Protein AF-A0AAW5N1E3-F1 (afdb_monomer_lite)

Foldseek 3Di:
DAAEDAQFDDDPPDDRVCGNVVSCVPPVVVVCVVVVQHAYEHEADQDPNVVVVQVPDDPSYYYDHDPCSVPDDCVVPDPPD

Secondary structure (DSSP, 8-state):
-PEEEE-----TTS-GGGHHHHHIIIIIHHHHHHSTT--EEEES--SHHHHHHHHTS-TTEEE---HHHHH--GGGTSTT-

InterPro domains:
  IPR004721 Dihydroorotase homodimeric type [PTHR43137] (1-81)
  IPR032466 Metal-dependent hydrolase [SSF51556] (1-81)

Radius of gyration: 13.59 Å; chains: 1; bounding box: 30×26×37 Å

Structure (mmCIF, N/CA/C/O backbone):
data_AF-A0AAW5N1E3-F1
#
_entry.id   AF-A0AAW5N1E3-F1
#
loop_
_atom_site.group_PDB
_atom_site.id
_atom_site.type_symbol
_atom_site.label_atom_id
_atom_site.label_alt_id
_atom_site.label_comp_id
_atom_site.label_asym_id
_atom_site.label_entity_id
_atom_site.label_seq_id
_atom_site.pdbx_PDB_ins_code
_atom_site.Cartn_x
_atom_site.Cartn_y
_atom_site.Cartn_z
_atom_site.occupancy
_atom_site.B_iso_or_equiv
_atom_site.auth_seq_id
_atom_site.auth_comp_id
_atom_site.auth_asym_id
_atom_site.auth_atom_id
_atom_site.pdbx_PDB_model_num
ATOM 1 N N . MET A 1 1 ? -19.051 8.034 8.095 1.00 91.62 1 MET A N 1
ATOM 2 C CA . MET A 1 1 ? -18.770 8.006 6.645 1.00 91.62 1 MET A CA 1
ATOM 3 C C . MET A 1 1 ? -17.331 7.534 6.458 1.00 91.62 1 MET A C 1
ATOM 5 O O . MET A 1 1 ? -16.495 8.076 7.171 1.00 91.62 1 MET A O 1
ATOM 9 N N . PRO A 1 2 ? -17.045 6.491 5.658 1.00 96.75 2 PRO A N 1
ATOM 10 C CA . PRO A 1 2 ? -15.670 6.097 5.337 1.00 96.75 2 PRO A CA 1
ATOM 11 C C . PRO A 1 2 ? -15.055 7.023 4.276 1.00 96.75 2 PRO A C 1
ATOM 13 O O . PRO A 1 2 ? -15.790 7.625 3.494 1.00 96.75 2 PRO A O 1
ATOM 16 N N . VAL A 1 3 ? -13.725 7.114 4.246 1.00 98.38 3 VAL A N 1
ATOM 17 C CA . VAL A 1 3 ? -12.959 7.762 3.170 1.00 98.38 3 VAL A CA 1
ATOM 18 C C . VAL A 1 3 ? -12.347 6.678 2.290 1.00 98.38 3 VAL A C 1
ATOM 20 O O . VAL A 1 3 ? -11.698 5.770 2.804 1.00 98.38 3 VAL A O 1
ATOM 23 N N . LEU A 1 4 ? -12.570 6.775 0.981 1.00 98.56 4 LEU A N 1
ATOM 24 C CA . LEU A 1 4 ? -11.998 5.871 -0.017 1.00 98.56 4 LEU A CA 1
ATOM 25 C C . LEU A 1 4 ? -10.789 6.562 -0.639 1.00 98.56 4 LEU A C 1
ATOM 27 O O . LEU A 1 4 ? -10.896 7.724 -1.043 1.00 98.56 4 LEU A O 1
ATOM 31 N N . VAL A 1 5 ? -9.645 5.888 -0.663 1.00 98.44 5 VAL A N 1
ATOM 32 C CA . VAL A 1 5 ? -8.367 6.514 -1.005 1.00 98.44 5 VAL A CA 1
ATOM 33 C C . VAL A 1 5 ? -7.701 5.751 -2.134 1.00 98.44 5 VAL A C 1
ATOM 35 O O . VAL A 1 5 ? -7.409 4.568 -1.994 1.00 98.44 5 VAL A O 1
ATOM 38 N N . HIS A 1 6 ? -7.415 6.460 -3.226 1.00 98.56 6 HIS A N 1
ATOM 39 C CA . HIS A 1 6 ? -6.435 6.034 -4.221 1.00 98.56 6 HIS A CA 1
ATOM 40 C C . HIS A 1 6 ? -5.043 6.308 -3.645 1.00 98.56 6 HIS A C 1
ATOM 42 O O . HIS A 1 6 ? -4.657 7.465 -3.474 1.00 98.56 6 HIS A O 1
ATOM 48 N N . VAL A 1 7 ? -4.322 5.252 -3.279 1.00 96.25 7 VAL A N 1
ATOM 49 C CA . VAL A 1 7 ? -3.116 5.319 -2.438 1.00 96.25 7 VAL A CA 1
ATOM 50 C C . VAL A 1 7 ? -1.872 5.563 -3.295 1.00 96.25 7 VAL A C 1
ATOM 52 O O . VAL A 1 7 ? -1.059 4.671 -3.468 1.00 96.25 7 VAL A O 1
ATOM 55 N N . GLU A 1 8 ? -1.712 6.762 -3.857 1.00 97.69 8 GLU A N 1
ATOM 56 C CA . GLU A 1 8 ? -0.502 7.129 -4.609 1.00 97.69 8 GLU A CA 1
ATOM 57 C C . GLU A 1 8 ? -0.151 8.606 -4.426 1.00 97.69 8 GLU A C 1
ATOM 59 O O . GLU A 1 8 ? -1.006 9.491 -4.507 1.00 97.69 8 GLU A O 1
ATOM 64 N N . VAL A 1 9 ? 1.134 8.894 -4.225 1.00 97.94 9 VAL A N 1
ATOM 65 C CA . VAL A 1 9 ? 1.662 10.251 -4.420 1.00 97.94 9 VAL A CA 1
ATOM 66 C C . VAL A 1 9 ? 1.905 10.513 -5.905 1.00 97.94 9 VAL A C 1
ATOM 68 O O . VAL A 1 9 ? 2.119 9.591 -6.684 1.00 97.94 9 VAL A O 1
ATOM 71 N N . THR A 1 10 ? 1.918 11.780 -6.316 1.00 97.75 10 THR A N 1
ATOM 72 C CA . THR A 1 10 ? 2.026 12.149 -7.739 1.00 97.75 10 THR A CA 1
ATOM 73 C C . THR A 1 10 ? 3.247 13.006 -8.062 1.00 97.75 10 THR A C 1
ATOM 75 O O . THR A 1 10 ? 3.265 13.659 -9.107 1.00 97.75 10 THR A O 1
ATOM 78 N N . HIS A 1 11 ? 4.253 13.057 -7.182 1.00 97.38 11 HIS A N 1
ATOM 79 C CA . HIS A 1 11 ? 5.463 13.830 -7.465 1.00 97.38 11 HIS A CA 1
ATOM 80 C C . HIS A 1 11 ? 6.205 13.240 -8.675 1.00 97.38 11 HIS A C 1
ATOM 82 O O . HIS A 1 11 ? 6.269 12.022 -8.859 1.00 97.38 11 HIS A O 1
ATOM 88 N N . ALA A 1 12 ? 6.710 14.119 -9.540 1.00 97.12 12 ALA A N 1
ATOM 89 C CA . A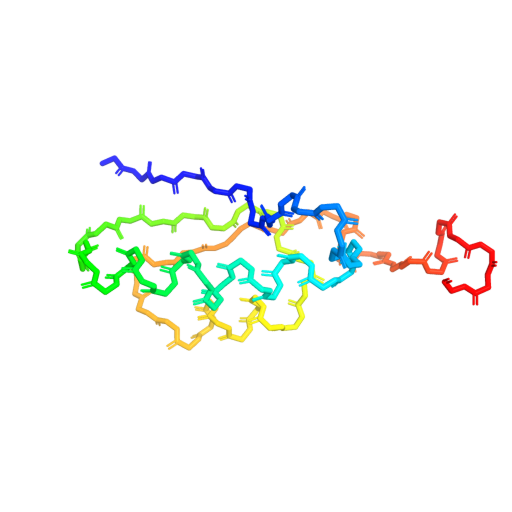LA A 1 12 ? 7.285 13.735 -10.830 1.00 97.12 12 ALA A CA 1
ATOM 90 C C . ALA A 1 12 ? 8.653 13.043 -10.707 1.00 97.12 12 ALA A C 1
ATOM 92 O O . ALA A 1 12 ? 9.065 12.342 -11.623 1.00 97.12 12 ALA A O 1
ATOM 93 N N . ASP A 1 13 ? 9.341 13.252 -9.589 1.00 97.38 13 ASP A N 1
ATOM 94 C CA . ASP A 1 13 ? 10.644 12.689 -9.236 1.00 97.38 13 ASP A CA 1
ATOM 95 C C . ASP A 1 13 ? 10.559 11.303 -8.576 1.00 97.38 13 ASP A C 1
ATOM 97 O O . ASP A 1 13 ? 11.592 10.679 -8.345 1.00 97.38 13 ASP A O 1
ATOM 101 N N . ILE A 1 14 ? 9.349 10.805 -8.305 1.00 97.31 14 ILE A N 1
ATOM 102 C CA . ILE A 1 14 ? 9.117 9.491 -7.698 1.00 97.31 14 ILE A CA 1
ATOM 103 C C . ILE A 1 14 ? 8.740 8.483 -8.783 1.00 97.31 14 ILE A C 1
ATOM 105 O O . ILE A 1 14 ? 7.770 8.695 -9.530 1.00 97.31 14 ILE A O 1
ATOM 109 N N . ASP A 1 15 ? 9.482 7.372 -8.821 1.00 97.00 15 ASP A N 1
ATOM 110 C CA . ASP A 1 15 ? 9.192 6.229 -9.685 1.00 97.00 15 ASP A CA 1
ATOM 111 C C . ASP A 1 15 ? 7.772 5.709 -9.436 1.00 97.00 15 ASP A C 1
ATOM 113 O O . ASP A 1 15 ? 7.307 5.642 -8.299 1.00 97.00 15 ASP A O 1
ATOM 117 N N . ILE A 1 16 ? 7.058 5.356 -10.505 1.00 95.94 16 ILE A N 1
ATOM 118 C CA . ILE A 1 16 ? 5.654 4.950 -10.409 1.00 95.94 16 ILE A CA 1
ATOM 119 C C . ILE A 1 16 ? 5.447 3.744 -9.483 1.00 95.94 16 ILE A C 1
ATOM 121 O O . ILE A 1 16 ? 4.437 3.693 -8.789 1.00 95.94 16 ILE A O 1
ATOM 125 N N . PHE A 1 17 ? 6.412 2.823 -9.418 1.00 96.44 17 PHE A N 1
ATOM 126 C CA . PHE A 1 17 ? 6.329 1.617 -8.597 1.00 96.44 17 PHE A CA 1
ATOM 127 C C . PHE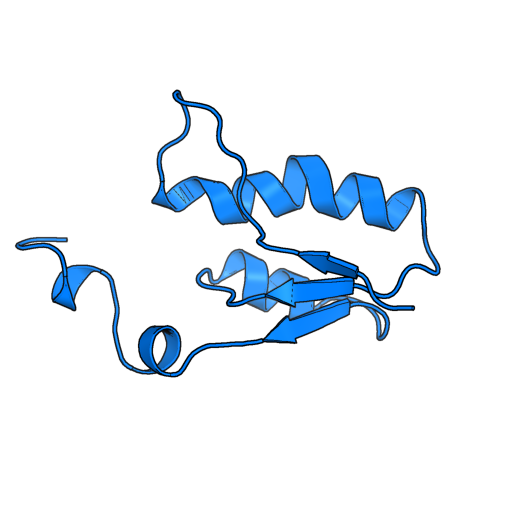 A 1 17 ? 6.560 1.879 -7.100 1.00 96.44 17 PHE A C 1
ATOM 129 O O . PHE A 1 17 ? 6.207 1.026 -6.288 1.00 96.44 17 PHE A O 1
ATOM 136 N N . ASP A 1 18 ? 7.069 3.059 -6.729 1.00 97.69 18 ASP A N 1
ATOM 137 C CA . ASP A 1 18 ? 7.328 3.447 -5.335 1.00 97.69 18 ASP A CA 1
ATOM 138 C C . ASP A 1 18 ? 6.221 4.343 -4.742 1.00 97.69 18 ASP A C 1
ATOM 140 O O . ASP A 1 18 ? 6.181 4.604 -3.535 1.00 97.69 18 ASP A O 1
ATOM 144 N N . ARG A 1 19 ? 5.290 4.829 -5.576 1.00 98.44 19 ARG A N 1
ATOM 145 C CA . ARG A 1 19 ? 4.285 5.835 -5.181 1.00 98.44 19 ARG A CA 1
ATOM 146 C C . ARG A 1 19 ? 3.313 5.353 -4.114 1.00 98.44 19 ARG A C 1
ATOM 148 O O . ARG A 1 19 ? 2.917 6.155 -3.267 1.00 98.44 19 ARG A O 1
ATOM 155 N N . GLU A 1 20 ? 2.921 4.082 -4.160 1.00 98.50 20 GLU A N 1
ATOM 156 C CA . GLU A 1 20 ? 1.989 3.504 -3.187 1.00 98.50 20 GLU A CA 1
ATOM 157 C C . GLU A 1 20 ? 2.636 3.410 -1.801 1.00 98.50 20 GLU A C 1
ATOM 159 O O . GLU A 1 20 ? 2.093 3.934 -0.827 1.00 98.50 20 GLU A O 1
ATOM 164 N N . ALA A 1 21 ? 3.841 2.839 -1.721 1.00 97.81 21 ALA A N 1
ATOM 165 C CA . ALA A 1 21 ? 4.585 2.714 -0.470 1.00 97.81 21 ALA A CA 1
ATOM 166 C C . ALA A 1 21 ? 4.878 4.086 0.159 1.00 97.81 21 ALA A C 1
ATOM 168 O O . ALA A 1 21 ? 4.631 4.288 1.351 1.00 97.81 21 ALA A O 1
ATOM 169 N N . LEU A 1 22 ? 5.310 5.070 -0.641 1.00 98.12 22 LEU A N 1
ATOM 170 C CA . LEU A 1 22 ? 5.596 6.401 -0.106 1.00 98.12 22 LEU A CA 1
ATOM 171 C C . LEU A 1 22 ? 4.331 7.130 0.369 1.00 98.12 22 LEU A C 1
ATOM 173 O O . LEU A 1 22 ? 4.389 7.899 1.331 1.00 98.12 22 LEU A O 1
ATOM 177 N N . PHE A 1 23 ? 3.173 6.898 -0.256 1.00 98.62 23 PHE A N 1
ATOM 178 C CA . PHE A 1 23 ? 1.913 7.478 0.217 1.00 98.62 23 PHE A CA 1
ATOM 179 C C . PHE A 1 23 ? 1.553 6.981 1.623 1.00 98.62 23 PHE A C 1
ATOM 181 O O . PHE A 1 23 ? 1.069 7.763 2.447 1.00 98.62 23 PHE A O 1
ATOM 188 N N . ILE A 1 24 ? 1.803 5.701 1.917 1.00 98.12 24 ILE A N 1
ATOM 189 C CA . ILE A 1 24 ? 1.555 5.125 3.246 1.00 98.12 24 ILE A CA 1
ATOM 190 C C . ILE A 1 24 ? 2.362 5.880 4.304 1.00 98.12 24 ILE A C 1
ATOM 192 O O . ILE A 1 24 ? 1.789 6.344 5.292 1.00 98.12 24 ILE A O 1
ATOM 196 N N . GLU A 1 25 ? 3.661 6.058 4.060 1.00 97.81 25 GLU A N 1
ATOM 197 C CA . GLU A 1 25 ? 4.582 6.722 4.985 1.00 97.81 25 GLU A CA 1
ATOM 198 C C . GLU A 1 25 ? 4.264 8.214 5.156 1.00 97.81 25 GLU A C 1
ATOM 200 O O . GLU A 1 25 ? 4.184 8.726 6.272 1.00 97.81 25 GLU A O 1
ATOM 205 N N . THR A 1 26 ? 4.075 8.925 4.046 1.00 98.12 26 THR A N 1
ATOM 206 C CA . THR A 1 26 ? 4.066 10.397 4.046 1.00 98.12 26 THR A CA 1
ATOM 207 C C . THR A 1 26 ? 2.680 11.012 4.206 1.00 98.12 26 THR A C 1
ATOM 209 O O . THR A 1 26 ? 2.571 12.167 4.623 1.00 98.12 26 THR A O 1
ATOM 212 N N . VAL A 1 27 ? 1.615 10.266 3.894 1.00 98.19 27 VAL A N 1
ATOM 213 C CA . VAL A 1 27 ? 0.237 10.778 3.917 1.00 98.19 27 VAL A CA 1
ATOM 214 C C . VAL A 1 27 ? -0.645 9.965 4.849 1.00 98.19 27 VAL A C 1
ATOM 216 O O . VAL A 1 27 ? -1.262 10.542 5.749 1.00 98.19 27 VAL A O 1
ATOM 219 N N . MET A 1 28 ? -0.735 8.645 4.656 1.00 98.06 28 MET A N 1
ATOM 220 C CA . MET A 1 28 ? -1.731 7.860 5.384 1.00 98.06 28 MET A CA 1
ATOM 221 C C . MET A 1 28 ? -1.421 7.762 6.874 1.00 98.06 28 MET A C 1
ATOM 223 O O . MET A 1 28 ? -2.307 8.012 7.694 1.00 98.06 28 MET A O 1
ATOM 227 N N . GLU A 1 29 ? -0.195 7.394 7.231 1.00 97.25 29 GLU A N 1
ATOM 228 C CA . GLU A 1 29 ? 0.168 7.214 8.631 1.00 97.25 29 GLU A CA 1
ATOM 229 C C . GLU A 1 29 ? -0.015 8.522 9.433 1.00 97.25 29 GLU A C 1
ATOM 231 O O . GLU A 1 29 ? -0.746 8.506 10.430 1.00 97.25 29 GLU A O 1
ATOM 236 N N . PRO A 1 30 ? 0.458 9.696 8.958 1.00 98.19 30 PRO A N 1
ATOM 237 C CA . PRO A 1 30 ? 0.151 10.977 9.599 1.00 98.19 30 PRO A CA 1
ATOM 238 C C . PRO A 1 30 ? -1.351 11.292 9.690 1.00 98.19 30 PRO A C 1
ATOM 240 O O . PRO A 1 30 ? -1.823 11.803 10.711 1.00 98.19 30 PRO A O 1
ATOM 243 N N . LEU A 1 31 ? -2.130 10.994 8.642 1.00 97.88 31 LEU A N 1
ATOM 244 C CA . LEU A 1 31 ? -3.575 11.240 8.626 1.00 97.88 31 LEU A CA 1
ATOM 245 C C . LEU A 1 31 ? -4.298 10.414 9.697 1.00 97.88 31 LEU A C 1
ATOM 247 O O . LEU A 1 31 ? -5.135 10.952 10.427 1.00 97.88 31 LEU A O 1
ATOM 251 N N . ARG A 1 32 ? -3.969 9.124 9.809 1.00 97.25 32 ARG A N 1
ATOM 252 C CA . ARG A 1 32 ? -4.596 8.201 10.766 1.00 97.25 32 ARG A CA 1
ATOM 253 C C . ARG A 1 32 ? -4.175 8.478 12.204 1.00 97.25 32 ARG A C 1
ATOM 255 O O . ARG A 1 32 ? -5.005 8.362 13.103 1.00 97.25 32 ARG A O 1
ATOM 262 N N . GLN A 1 33 ? -2.941 8.928 12.424 1.00 97.50 33 GLN A N 1
ATOM 263 C CA . GLN A 1 33 ? -2.500 9.413 13.735 1.00 97.50 33 GLN A CA 1
ATOM 264 C C . GLN A 1 33 ? -3.256 10.678 14.161 1.00 97.50 33 GLN A C 1
ATOM 266 O O . GLN A 1 33 ? -3.598 10.837 15.332 1.00 97.50 33 GLN A O 1
ATOM 271 N N . ARG A 1 34 ? -3.561 11.574 13.212 1.00 98.44 34 ARG A N 1
ATOM 272 C CA . ARG A 1 34 ? -4.309 12.809 13.486 1.00 98.44 34 ARG A CA 1
ATOM 273 C C . ARG A 1 34 ? -5.805 12.569 13.695 1.00 98.44 34 ARG A C 1
ATOM 275 O O . ARG A 1 34 ? -6.419 13.249 14.514 1.00 98.44 34 ARG A O 1
ATOM 282 N N . LEU A 1 35 ? -6.400 11.649 12.939 1.00 98.12 35 LEU A N 1
ATOM 283 C CA . LEU A 1 35 ? -7.833 11.351 12.948 1.00 98.12 35 LEU A CA 1
ATOM 284 C C . LEU A 1 35 ? -8.065 9.883 13.323 1.00 98.12 35 LEU A C 1
ATOM 286 O O . LEU A 1 35 ? -8.481 9.070 12.502 1.00 98.12 35 LEU A O 1
ATOM 290 N N . THR A 1 36 ? -7.820 9.555 14.589 1.00 97.50 36 THR A N 1
ATOM 291 C CA . THR A 1 36 ? -7.757 8.169 15.089 1.00 97.50 36 THR A CA 1
ATOM 292 C C . THR A 1 36 ? -9.058 7.369 14.973 1.00 97.50 36 THR A C 1
ATOM 294 O O . THR A 1 36 ? -9.021 6.143 15.007 1.00 97.50 36 THR A O 1
ATOM 297 N N . SER A 1 37 ? -10.206 8.035 14.821 1.00 97.69 37 SER A N 1
ATOM 298 C CA . SER A 1 37 ? -11.521 7.403 14.630 1.00 97.69 37 SER A CA 1
ATOM 299 C C . SER A 1 37 ? -11.987 7.362 13.167 1.00 97.69 37 SER A C 1
ATOM 301 O O . SER A 1 37 ? -13.109 6.924 12.885 1.00 97.69 37 SER A O 1
ATOM 303 N N . LEU A 1 38 ? -11.163 7.832 12.222 1.00 98.31 38 LEU A N 1
ATOM 304 C CA . LEU A 1 38 ? -11.501 7.856 10.802 1.00 98.31 38 LEU A CA 1
ATOM 305 C C . LEU A 1 38 ? -11.485 6.441 10.217 1.00 98.31 38 LEU A C 1
ATOM 307 O O . LEU A 1 38 ? -10.492 5.728 10.316 1.00 98.31 38 LEU A O 1
ATOM 311 N N . LYS A 1 39 ? -12.578 6.068 9.545 1.00 98.56 39 LYS A N 1
ATOM 312 C CA . LYS A 1 39 ? -12.642 4.838 8.747 1.00 98.56 39 LYS A CA 1
ATOM 313 C C . LYS A 1 39 ? -12.088 5.085 7.352 1.00 98.56 39 LYS A C 1
ATOM 315 O O . LYS A 1 39 ? -12.559 6.002 6.676 1.00 98.56 39 LYS A O 1
ATOM 320 N N . VAL A 1 40 ? -11.160 4.243 6.917 1.00 98.69 40 VAL A N 1
ATOM 321 C CA . VAL A 1 40 ? -10.455 4.376 5.639 1.00 98.69 40 VAL A CA 1
ATOM 322 C C . VAL A 1 40 ? -10.526 3.066 4.859 1.00 98.69 40 VAL A C 1
ATOM 324 O O . VAL A 1 40 ? -10.413 1.985 5.434 1.00 98.69 40 VAL A O 1
ATOM 327 N N . VAL A 1 41 ? -10.699 3.171 3.543 1.00 98.75 41 VAL A N 1
ATOM 328 C CA . VAL A 1 41 ? -10.502 2.067 2.602 1.00 98.75 41 VAL A CA 1
ATOM 329 C C . VAL A 1 41 ? -9.375 2.447 1.654 1.00 98.75 41 VAL A C 1
ATOM 331 O O . VAL A 1 41 ? -9.446 3.480 0.987 1.00 98.75 41 VAL A O 1
ATOM 334 N N . PHE A 1 42 ? -8.339 1.618 1.612 1.00 98.69 42 PHE A N 1
ATOM 335 C CA . PHE A 1 42 ? -7.337 1.661 0.556 1.00 98.69 42 PHE A CA 1
ATOM 336 C C . PHE A 1 42 ? -7.919 1.007 -0.685 1.00 98.69 42 PHE A C 1
ATOM 338 O O . PHE A 1 42 ? -8.182 -0.198 -0.695 1.00 98.69 42 PHE A O 1
ATOM 345 N N . GLU A 1 43 ? -8.148 1.795 -1.724 1.00 98.81 43 GLU A N 1
ATOM 346 C CA . GLU A 1 43 ? -8.632 1.241 -2.973 1.00 98.81 43 GLU A CA 1
ATOM 347 C C . GLU A 1 43 ? -7.492 0.551 -3.719 1.00 98.81 43 GLU A C 1
ATOM 349 O O . GLU A 1 43 ? -6.363 1.039 -3.731 1.00 98.81 43 GLU A O 1
ATOM 354 N N . HIS A 1 44 ? -7.817 -0.594 -4.326 1.00 98.62 44 HIS A N 1
ATOM 355 C CA . HIS A 1 44 ? -7.011 -1.305 -5.318 1.00 98.62 44 HIS A CA 1
ATOM 356 C C . HIS A 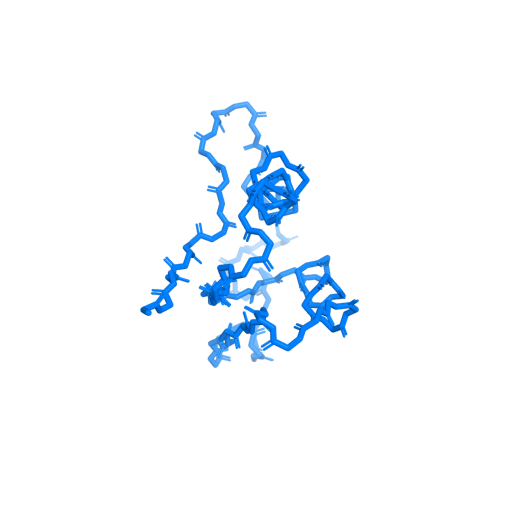1 44 ? -5.519 -1.454 -4.974 1.00 98.62 44 HIS A C 1
ATOM 358 O O . HIS A 1 44 ? -4.682 -1.237 -5.850 1.00 98.62 44 HIS A O 1
ATOM 364 N N . ILE A 1 45 ? -5.190 -1.862 -3.743 1.00 98.69 45 ILE A N 1
ATOM 365 C CA . ILE A 1 45 ? 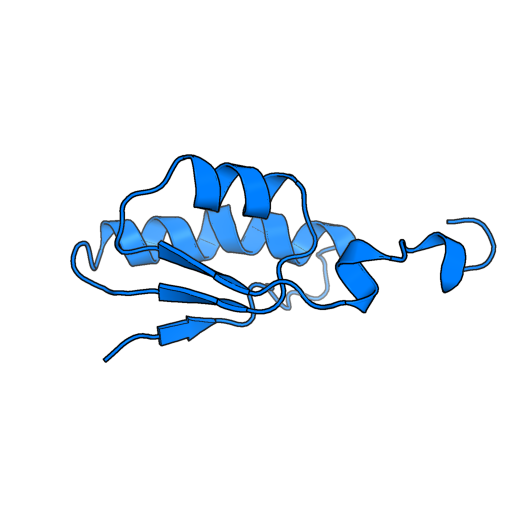-3.792 -2.034 -3.309 1.00 98.69 45 ILE A CA 1
ATOM 366 C C . ILE A 1 45 ? -3.011 -2.956 -4.252 1.00 98.69 45 ILE A C 1
ATOM 368 O O . ILE A 1 45 ? -3.561 -3.927 -4.791 1.00 98.69 45 ILE A O 1
ATOM 372 N N . THR A 1 46 ? -1.729 -2.651 -4.448 1.00 98.38 46 THR A N 1
ATOM 373 C CA . THR A 1 46 ? -0.879 -3.335 -5.435 1.00 98.38 46 THR A CA 1
ATOM 374 C C . THR A 1 46 ? 0.445 -3.840 -4.870 1.00 98.38 46 THR A C 1
ATOM 376 O O . THR A 1 46 ? 1.085 -4.694 -5.487 1.00 98.38 46 THR A O 1
ATOM 379 N N . THR A 1 47 ? 0.845 -3.366 -3.689 1.00 98.25 47 THR A N 1
ATOM 380 C CA . THR A 1 47 ? 2.145 -3.665 -3.082 1.00 98.25 47 THR A CA 1
ATOM 381 C C . THR A 1 47 ? 2.042 -4.589 -1.872 1.00 98.25 47 THR A C 1
ATOM 383 O O . THR A 1 47 ? 1.018 -4.683 -1.187 1.00 98.25 47 THR A O 1
ATOM 386 N N . LYS A 1 48 ? 3.157 -5.269 -1.575 1.00 98.25 48 LYS A N 1
ATOM 387 C CA . LYS A 1 48 ? 3.319 -6.014 -0.323 1.00 98.25 48 LYS A CA 1
ATOM 388 C C . LYS A 1 48 ? 3.200 -5.073 0.879 1.00 98.25 48 LYS A C 1
ATOM 390 O O . LYS A 1 48 ? 2.538 -5.435 1.845 1.00 98.25 48 LYS A O 1
ATOM 395 N N . ASP A 1 49 ? 3.789 -3.883 0.797 1.00 98.25 49 ASP A N 1
ATOM 396 C CA . ASP A 1 49 ? 3.781 -2.895 1.876 1.00 98.25 49 ASP A CA 1
ATOM 397 C C . ASP A 1 49 ? 2.355 -2.486 2.256 1.00 98.25 49 ASP A C 1
ATOM 399 O O . ASP A 1 49 ? 2.007 -2.505 3.435 1.00 98.25 49 ASP A O 1
ATOM 403 N N . ALA A 1 50 ? 1.480 -2.227 1.277 1.00 98.38 50 ALA A N 1
ATOM 404 C CA . ALA A 1 50 ? 0.070 -1.950 1.546 1.00 98.38 50 ALA A CA 1
ATOM 405 C C . ALA A 1 50 ? -0.664 -3.149 2.163 1.00 98.38 50 ALA A C 1
ATOM 407 O O . ALA A 1 50 ? -1.458 -2.975 3.090 1.00 98.38 50 ALA A O 1
ATOM 408 N N . ALA A 1 51 ? -0.396 -4.369 1.687 1.00 98.56 51 ALA A N 1
ATOM 409 C CA . ALA A 1 51 ? -1.008 -5.573 2.244 1.00 98.56 51 ALA A CA 1
ATOM 410 C C . ALA A 1 51 ? -0.593 -5.809 3.707 1.00 98.56 51 ALA A C 1
ATOM 412 O O . ALA A 1 51 ? -1.440 -6.136 4.540 1.00 98.56 51 ALA A O 1
ATOM 413 N N . GLU A 1 52 ? 0.687 -5.622 4.035 1.00 98.56 52 GLU A N 1
ATOM 414 C CA . GLU A 1 52 ? 1.197 -5.733 5.406 1.00 98.56 52 GLU A CA 1
ATOM 415 C C . GLU A 1 52 ? 0.664 -4.606 6.291 1.00 98.56 52 GLU A C 1
ATOM 417 O O . GLU A 1 52 ? 0.170 -4.875 7.384 1.00 98.56 52 GLU A O 1
ATOM 422 N N . TYR A 1 53 ? 0.650 -3.372 5.784 1.00 98.12 53 TYR A N 1
ATOM 423 C CA . TYR A 1 53 ? 0.110 -2.219 6.497 1.00 98.12 53 TYR A CA 1
ATOM 424 C C . TYR A 1 53 ? -1.359 -2.408 6.885 1.00 98.12 53 TYR A C 1
ATOM 426 O O . TYR A 1 53 ? -1.738 -2.139 8.022 1.00 98.12 53 TYR A O 1
ATOM 434 N N . VAL A 1 54 ? -2.191 -2.904 5.963 1.00 98.12 54 VAL A N 1
ATOM 435 C CA . VAL A 1 54 ? -3.615 -3.164 6.229 1.00 98.12 54 VAL A CA 1
ATOM 436 C C . VAL A 1 54 ? -3.792 -4.354 7.173 1.00 98.12 54 VAL A C 1
ATOM 438 O O . VAL A 1 54 ? -4.618 -4.279 8.080 1.00 98.12 54 VAL A O 1
ATOM 441 N N . ARG A 1 55 ? -3.009 -5.431 7.003 1.00 98.44 55 ARG A N 1
ATOM 442 C CA . ARG A 1 55 ? -3.046 -6.621 7.875 1.00 98.44 55 ARG A CA 1
ATOM 443 C C . ARG A 1 55 ? -2.727 -6.280 9.330 1.00 98.44 55 ARG A C 1
ATOM 445 O O . ARG A 1 55 ? -3.385 -6.804 10.224 1.00 98.44 55 ARG A O 1
ATOM 452 N N . ASP A 1 56 ? -1.726 -5.434 9.550 1.00 97.94 56 ASP A N 1
ATOM 453 C CA . ASP A 1 56 ? -1.202 -5.125 10.884 1.00 97.94 56 ASP A CA 1
ATOM 454 C C . ASP A 1 56 ? -1.935 -3.934 11.539 1.00 97.94 56 ASP A C 1
ATOM 456 O O . ASP A 1 56 ? -1.595 -3.500 12.642 1.00 97.94 56 ASP A O 1
ATOM 460 N N . CYS A 1 57 ? -2.961 -3.404 10.865 1.00 95.88 57 CYS A N 1
ATOM 461 C CA . CYS A 1 57 ? -3.750 -2.270 11.319 1.00 95.88 57 CYS A CA 1
ATOM 462 C C . CYS A 1 57 ? -4.919 -2.646 12.241 1.00 95.88 57 CYS A C 1
ATOM 464 O O . CYS A 1 57 ? -5.175 -3.807 12.546 1.00 95.88 57 CYS A O 1
ATOM 466 N N . ASN A 1 58 ? -5.664 -1.625 12.674 1.00 96.56 58 ASN A N 1
ATOM 467 C CA . ASN A 1 58 ? -6.908 -1.799 13.423 1.00 96.56 58 ASN A CA 1
ATOM 468 C C . ASN A 1 58 ? -8.130 -1.956 12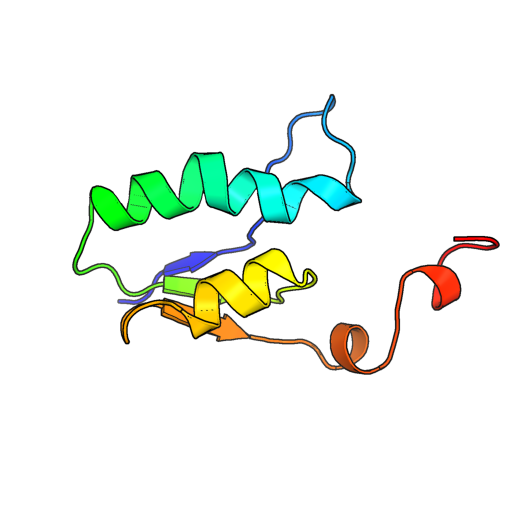.499 1.00 96.56 58 ASN A C 1
ATOM 470 O O . ASN A 1 58 ? -8.057 -1.781 11.284 1.00 96.56 58 ASN A O 1
ATOM 474 N N . GLU A 1 59 ? -9.293 -2.211 13.094 1.00 97.75 59 GLU A N 1
ATOM 475 C CA . GLU A 1 59 ? -10.571 -2.447 12.415 1.00 97.75 59 GLU A CA 1
ATOM 476 C C . GLU A 1 59 ? -11.127 -1.245 11.626 1.00 97.75 59 GLU A C 1
ATOM 478 O O . GLU A 1 59 ? -12.155 -1.359 10.954 1.00 97.75 59 GLU A O 1
ATOM 483 N N . LEU A 1 60 ? -10.485 -0.076 11.722 1.00 98.25 60 LEU A N 1
ATOM 484 C CA . LEU A 1 60 ? -10.886 1.143 11.016 1.00 98.25 60 LEU A CA 1
ATOM 485 C C . LEU A 1 60 ? -10.217 1.282 9.641 1.00 98.25 60 LEU A C 1
ATOM 487 O O . LEU A 1 60 ? -10.562 2.209 8.904 1.00 98.25 60 LEU A O 1
ATOM 491 N N . LEU A 1 61 ? -9.300 0.378 9.288 1.00 98.50 61 LEU A N 1
ATOM 492 C CA . LEU A 1 61 ? -8.670 0.314 7.975 1.00 98.50 61 LEU A CA 1
ATOM 493 C C . LEU A 1 61 ? -9.055 -0.983 7.255 1.00 98.50 61 LEU A C 1
ATOM 495 O O . LEU A 1 61 ? -8.966 -2.073 7.810 1.00 98.50 61 LEU A O 1
ATOM 499 N N . ALA A 1 62 ? -9.459 -0.854 5.996 1.00 98.62 62 ALA A N 1
ATOM 500 C CA . ALA A 1 62 ? -9.687 -1.972 5.088 1.00 98.62 62 ALA A CA 1
ATOM 501 C C . ALA A 1 62 ? -9.047 -1.686 3.723 1.00 98.62 62 ALA A C 1
ATOM 503 O O . ALA A 1 62 ? -8.584 -0.573 3.467 1.00 98.62 62 ALA A O 1
ATOM 504 N N . ALA A 1 63 ? -9.057 -2.678 2.832 1.00 98.75 63 ALA A N 1
ATOM 505 C CA . ALA A 1 63 ? -8.603 -2.517 1.457 1.00 98.75 63 ALA A CA 1
ATOM 506 C C . ALA A 1 63 ? -9.478 -3.282 0.462 1.00 98.75 63 ALA A C 1
ATOM 508 O O . ALA A 1 63 ? -10.077 -4.306 0.803 1.00 98.75 63 ALA A O 1
ATOM 509 N N . THR A 1 64 ? -9.514 -2.800 -0.777 1.00 98.81 64 THR A N 1
ATOM 510 C CA . THR A 1 64 ? -10.037 -3.539 -1.929 1.00 98.81 64 THR A CA 1
ATOM 511 C C . THR A 1 64 ? -8.878 -4.035 -2.791 1.00 98.81 64 THR A C 1
ATOM 513 O O . THR A 1 64 ? -7.822 -3.408 -2.872 1.00 98.81 64 THR A O 1
ATOM 516 N N . ILE A 1 65 ? -9.065 -5.185 -3.440 1.00 98.81 65 ILE A N 1
ATOM 517 C CA . ILE A 1 65 ? -8.098 -5.750 -4.387 1.00 98.81 65 ILE A CA 1
ATOM 518 C C . ILE A 1 65 ? -8.841 -6.065 -5.677 1.00 98.81 65 ILE A C 1
ATOM 520 O O . ILE A 1 65 ? -9.942 -6.619 -5.660 1.00 98.81 65 ILE A O 1
ATOM 524 N N . THR A 1 66 ? -8.244 -5.695 -6.803 1.00 98.69 66 THR A N 1
ATOM 525 C CA . THR A 1 66 ? -8.835 -5.929 -8.118 1.00 98.69 66 THR A CA 1
ATOM 526 C C . THR A 1 66 ? -8.460 -7.317 -8.653 1.00 98.69 66 THR A C 1
ATOM 528 O O . THR A 1 66 ? -7.397 -7.841 -8.310 1.00 98.69 66 THR A O 1
ATOM 531 N N . PRO A 1 67 ? -9.272 -7.926 -9.539 1.00 98.69 67 PRO A N 1
ATOM 532 C CA . PRO A 1 67 ? -8.930 -9.214 -10.145 1.00 98.69 67 PRO A CA 1
ATOM 533 C C . PRO A 1 67 ? -7.590 -9.193 -10.891 1.00 98.69 67 PRO A C 1
ATOM 535 O O . PRO A 1 67 ? -6.813 -10.138 -10.787 1.00 98.69 67 PRO A O 1
ATOM 538 N N . GLN A 1 68 ? -7.276 -8.108 -11.603 1.00 98.00 68 GLN A N 1
ATOM 539 C CA . GLN A 1 68 ? -6.024 -7.996 -12.348 1.00 98.00 68 GLN A CA 1
ATOM 540 C C . GLN A 1 68 ? -4.790 -7.974 -11.439 1.00 98.00 68 GLN A C 1
ATOM 542 O O . GLN A 1 68 ? -3.792 -8.589 -11.797 1.00 98.00 68 GLN A O 1
ATOM 547 N N . HIS A 1 69 ? -4.863 -7.351 -10.257 1.00 98.00 69 HIS A N 1
ATOM 548 C CA . HIS A 1 69 ? -3.754 -7.358 -9.293 1.00 98.00 69 HIS A CA 1
ATOM 549 C C . HIS A 1 69 ? -3.615 -8.702 -8.559 1.00 98.00 69 HIS A C 1
ATOM 551 O O . HIS A 1 69 ? -2.561 -8.987 -8.002 1.00 98.00 69 HIS A O 1
ATOM 557 N N . LEU A 1 70 ? -4.643 -9.558 -8.595 1.00 98.25 70 LEU A N 1
ATOM 558 C CA . LEU A 1 70 ? -4.547 -10.945 -8.125 1.00 98.25 70 LEU A CA 1
ATOM 559 C C . LEU A 1 70 ? -3.962 -11.887 -9.183 1.00 98.25 70 LEU A C 1
ATOM 561 O O . LEU A 1 70 ? -3.275 -12.846 -8.843 1.00 98.25 70 LEU A O 1
ATOM 565 N N . 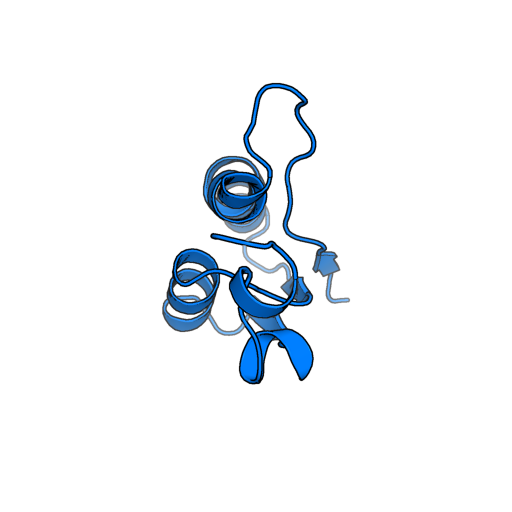MET A 1 71 ? -4.279 -11.654 -10.458 1.00 98.19 71 MET A N 1
ATOM 566 C CA . MET A 1 71 ? -3.967 -12.589 -11.545 1.00 98.19 71 MET A CA 1
ATOM 567 C C . MET A 1 71 ? -2.680 -12.254 -12.297 1.00 98.19 71 MET A C 1
ATOM 569 O O . MET A 1 71 ? -2.069 -13.149 -12.880 1.00 98.19 71 MET A O 1
ATOM 573 N N . PHE A 1 72 ? -2.280 -10.985 -12.314 1.00 96.88 72 PHE A N 1
ATOM 574 C CA . PHE A 1 72 ? -1.200 -10.494 -13.158 1.00 96.88 72 PHE A CA 1
ATOM 575 C C . PHE A 1 72 ? -0.179 -9.685 -12.364 1.00 96.88 72 PHE A C 1
ATOM 577 O O . PHE A 1 72 ? -0.386 -9.274 -11.228 1.00 96.88 72 PHE A O 1
ATOM 584 N N . ASN A 1 73 ? 0.957 -9.455 -13.009 1.00 95.44 73 ASN A N 1
ATOM 585 C CA . ASN A 1 73 ? 2.023 -8.580 -12.540 1.00 95.44 73 ASN A CA 1
ATOM 586 C C . ASN A 1 73 ? 2.588 -7.794 -13.731 1.00 95.44 73 ASN A C 1
ATOM 588 O O . ASN A 1 73 ? 2.240 -8.078 -14.880 1.00 95.44 73 ASN A O 1
ATOM 592 N N . ARG A 1 74 ? 3.492 -6.846 -13.467 1.00 93.81 74 ARG A N 1
ATOM 593 C CA . ARG A 1 74 ? 4.041 -5.929 -14.481 1.00 93.81 74 ARG A CA 1
ATOM 594 C C . ARG A 1 74 ? 4.598 -6.607 -15.739 1.00 93.81 74 ARG A C 1
ATOM 596 O O . ARG A 1 74 ? 4.411 -6.073 -16.826 1.00 93.81 74 ARG A O 1
ATOM 603 N N . ASN A 1 75 ? 5.147 -7.821 -15.635 1.00 93.06 75 ASN A N 1
ATOM 604 C CA . ASN A 1 75 ? 5.693 -8.558 -16.784 1.00 93.06 75 ASN A CA 1
ATOM 605 C C . ASN A 1 75 ? 4.620 -8.924 -17.827 1.00 93.06 75 ASN A C 1
ATOM 607 O O . ASN A 1 75 ? 4.946 -9.221 -18.971 1.00 93.06 75 ASN A O 1
ATOM 611 N N . HIS A 1 76 ? 3.340 -8.928 -17.440 1.00 92.81 76 HIS A N 1
ATOM 612 C CA . HIS A 1 76 ? 2.220 -9.153 -18.357 1.00 92.81 76 HIS A CA 1
ATOM 613 C C . HIS A 1 76 ? 1.893 -7.909 -19.199 1.00 92.81 76 HIS A C 1
ATOM 615 O O . HIS A 1 76 ? 1.198 -8.022 -20.204 1.00 92.81 76 HIS A O 1
ATOM 621 N N . MET A 1 77 ? 2.375 -6.730 -18.791 1.00 89.50 77 MET A N 1
ATOM 622 C CA . MET A 1 77 ? 2.147 -5.447 -19.463 1.00 89.50 77 MET A CA 1
ATOM 623 C C . MET A 1 77 ? 3.416 -4.888 -20.115 1.00 89.50 77 MET A C 1
ATOM 625 O O . MET A 1 77 ? 3.336 -4.264 -21.171 1.00 89.50 77 MET A O 1
ATOM 629 N N . LEU A 1 78 ? 4.577 -5.101 -19.494 1.00 88.00 78 LEU A N 1
ATOM 630 C CA . LEU A 1 78 ? 5.861 -4.539 -19.900 1.00 88.00 78 LEU A CA 1
ATOM 631 C C . LEU A 1 78 ? 6.777 -5.647 -20.424 1.00 88.00 78 LEU A C 1
ATOM 633 O O . LEU A 1 78 ? 7.021 -6.652 -19.754 1.00 88.00 78 LEU A O 1
ATOM 637 N N . VAL A 1 79 ? 7.299 -5.466 -21.640 1.00 72.44 79 VAL A N 1
ATOM 638 C CA . VAL A 1 79 ? 8.253 -6.406 -22.241 1.00 72.44 79 VAL A CA 1
ATOM 639 C C . VAL A 1 79 ? 9.581 -6.298 -21.489 1.00 72.44 79 VAL A C 1
ATOM 641 O O . VAL A 1 79 ? 10.367 -5.395 -21.751 1.00 72.44 79 VAL A O 1
ATOM 644 N N . GLY A 1 80 ? 9.831 -7.231 -20.567 1.00 65.38 80 GLY A N 1
ATOM 645 C CA . GLY A 1 80 ? 11.109 -7.358 -19.854 1.00 65.38 80 GLY A CA 1
ATOM 646 C C . GLY A 1 80 ? 11.101 -6.979 -18.371 1.00 65.38 80 GLY A C 1
ATOM 647 O O . GLY A 1 80 ? 12.141 -7.139 -17.732 1.00 65.38 80 GLY A O 1
ATOM 648 N N . GLY A 1 81 ? 9.959 -6.559 -17.817 1.00 53.03 81 GLY A N 1
ATOM 649 C CA . GLY A 1 81 ? 9.844 -6.137 -16.415 1.00 53.03 81 GLY A CA 1
ATOM 650 C C . GLY A 1 81 ? 9.340 -4.722 -16.266 1.00 53.03 81 GLY A C 1
ATOM 651 O O . GLY A 1 81 ? 10.032 -3.812 -16.760 1.00 53.03 81 GLY A O 1
#

Sequence (81 aa):
MPVLVHVEVTHADIDIFDREALFIETVMEPLRQRLTSLKVVFEHITTKDAAEYVRDCNELLAATITPQHLMFNRNHMLVGG

Organism: NCBI:txid1499973

pLDDT: mean 96.2, std 6.85, range [53.03, 98.81]